Protein AF-A0A835TEX5-F1 (afdb_monomer)

Mean predicted aligned error: 8.03 Å

Secondary structure (DSSP, 8-state):
-HHHHHHHHHHHHHHHHHHHHHHHSTT-STTTS----SS--GGG-S-HHHHHHHHHHHHHH-TT-EEEEETTEEEEHHHHHHHTT--SSTTTTTSS--

Radius of gyration: 25.58 Å; Cα contacts (8 Å, |Δi|>4): 44; chains: 1; bounding box: 58×27×61 Å

Nearest PDB structures (foldseek):
  8hu6-assembly1_D  TM=9.614E-01  e=1.572E-06  Homo sapiens
  8hu6-assembly1_C  TM=9.673E-01  e=4.025E-06  Homo sapiens
  8hu6-assembly1_A  TM=9.454E-01  e=6.441E-06  Homo sapiens

Organi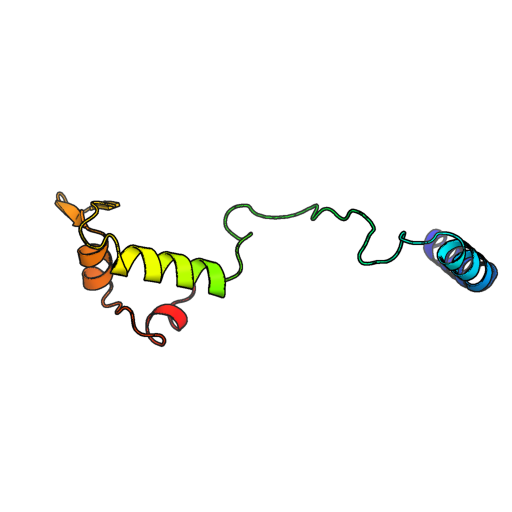sm: NCBI:txid2026947

Sequence (98 aa):
MLLEQKFNLHVMLNSGKEFRAQKAAPHRDFYNVRKVDTHIHHSACMHQKHLLRFIKSKLRKEPDEVVIFRDGKYLTLKEVFESLKLTERHDDLVNHNF

InterPro domains:
  IPR006329 AMP deaminase [PF19326] (2-88)
  IPR006329 AMP deaminase [PTHR11359] (2-89)
  IPR032466 Metal-dependent hydrolase [SSF51556] (2-89)

Foldseek 3Di:
DVVVVVVVVCCVVCVVVVVVVCVVDPQCDPVNDDDDDPDDDPVPPDDPVVVLVVLLVCCVPFQQCFDDDDPNDGDGSVRVCVVVVHDSDDPRVVPDDD

pLDDT: mean 88.7, std 13.65, range [35.62, 98.25]

Structure (mmCIF, N/CA/C/O backbone):
data_AF-A0A835TEX5-F1
#
_entry.id   AF-A0A835TEX5-F1
#
loop_
_atom_site.group_PDB
_atom_site.id
_atom_site.type_symbol
_atom_site.label_atom_id
_atom_site.label_alt_id
_atom_site.label_comp_id
_atom_site.label_asym_id
_atom_site.label_entity_id
_atom_site.label_seq_id
_atom_site.pdbx_PDB_ins_code
_atom_site.Cartn_x
_atom_site.Cartn_y
_atom_site.Cartn_z
_atom_site.occupancy
_atom_site.B_iso_or_equiv
_atom_site.auth_seq_id
_atom_site.auth_comp_id
_atom_site.auth_asym_id
_atom_site.auth_atom_id
_atom_site.pdbx_PDB_model_num
ATOM 1 N N . MET A 1 1 ? 36.291 -0.610 -5.638 1.00 75.06 1 MET A N 1
ATOM 2 C CA . MET A 1 1 ? 36.421 -2.031 -6.078 1.00 75.06 1 MET A CA 1
ATOM 3 C C . MET A 1 1 ? 36.477 -2.066 -7.612 1.00 75.06 1 MET A C 1
ATOM 5 O O . MET A 1 1 ? 35.852 -1.207 -8.218 1.00 75.06 1 MET A O 1
ATOM 9 N N . LEU A 1 2 ? 37.183 -3.001 -8.266 1.00 95.00 2 LEU A N 1
ATOM 10 C CA . LEU A 1 2 ? 37.363 -3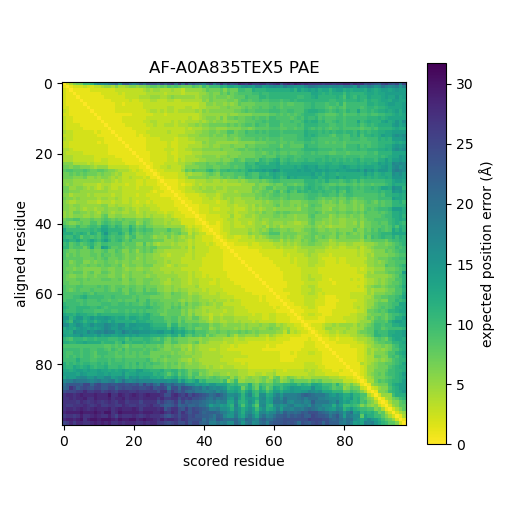.006 -9.740 1.00 95.00 2 LEU A CA 1
ATOM 11 C C . LEU A 1 2 ? 36.042 -2.903 -10.539 1.00 95.00 2 LEU A C 1
ATOM 13 O O . LEU A 1 2 ? 36.002 -2.286 -11.601 1.00 95.00 2 LEU A O 1
ATOM 17 N N . LEU A 1 3 ? 34.957 -3.491 -10.025 1.00 97.31 3 LEU A N 1
ATOM 18 C CA . LEU A 1 3 ? 33.637 -3.469 -10.662 1.00 97.31 3 LEU A CA 1
ATOM 19 C C . LEU A 1 3 ? 33.043 -2.056 -10.752 1.00 97.31 3 LEU A C 1
ATOM 21 O O . LEU A 1 3 ? 32.532 -1.664 -11.795 1.00 97.31 3 LEU A O 1
ATOM 25 N N . GLU A 1 4 ? 33.166 -1.282 -9.681 1.00 97.69 4 GLU A N 1
ATOM 26 C CA . GLU A 1 4 ? 32.682 0.096 -9.606 1.00 97.69 4 GLU A CA 1
ATOM 27 C C . GLU A 1 4 ? 33.431 1.003 -10.593 1.00 97.69 4 GLU A C 1
ATOM 29 O O . GLU A 1 4 ? 32.816 1.771 -11.325 1.00 97.69 4 GLU A O 1
ATOM 34 N N . GLN A 1 5 ? 34.755 0.847 -10.703 1.00 97.62 5 GLN A N 1
ATOM 35 C CA . GLN A 1 5 ? 35.566 1.603 -11.667 1.00 97.62 5 GLN A CA 1
ATOM 36 C C . GLN A 1 5 ? 35.185 1.276 -13.117 1.00 97.62 5 GLN A C 1
ATOM 38 O O . GLN A 1 5 ? 35.071 2.178 -13.947 1.00 97.62 5 GLN A O 1
ATOM 43 N N . LYS A 1 6 ? 34.937 -0.005 -13.420 1.00 97.56 6 LYS A N 1
ATOM 44 C CA . LYS A 1 6 ? 34.433 -0.434 -14.732 1.00 97.56 6 LYS A CA 1
ATOM 45 C C . LYS A 1 6 ? 33.044 0.136 -15.023 1.00 97.56 6 LYS A C 1
ATOM 47 O O . LYS A 1 6 ? 32.807 0.591 -16.139 1.00 97.56 6 LYS A O 1
ATOM 52 N N . PHE A 1 7 ? 32.150 0.143 -14.036 1.00 97.62 7 PHE A N 1
ATOM 53 C CA . PHE A 1 7 ? 30.812 0.711 -14.185 1.00 97.62 7 PHE A CA 1
ATOM 54 C C . PHE A 1 7 ? 30.860 2.224 -14.432 1.00 97.62 7 PHE A C 1
ATOM 56 O O . PHE A 1 7 ? 30.232 2.709 -15.368 1.00 97.62 7 PHE A O 1
ATOM 63 N N . ASN A 1 8 ? 31.682 2.960 -13.682 1.00 97.69 8 ASN A N 1
ATOM 64 C CA . ASN A 1 8 ? 31.854 4.400 -13.880 1.00 97.69 8 ASN A CA 1
ATOM 65 C C . ASN A 1 8 ? 32.380 4.719 -15.286 1.00 97.69 8 ASN A C 1
ATOM 67 O O . ASN A 1 8 ? 31.869 5.621 -15.951 1.00 97.69 8 ASN A O 1
ATOM 71 N N . LEU A 1 9 ? 33.354 3.945 -15.777 1.00 97.75 9 LEU A N 1
ATOM 72 C CA . LEU A 1 9 ? 33.841 4.079 -17.150 1.00 97.75 9 LEU A CA 1
ATOM 73 C C . LEU A 1 9 ? 32.744 3.788 -18.184 1.00 97.75 9 LEU A C 1
ATOM 75 O O . LEU A 1 9 ? 32.598 4.538 -19.148 1.00 97.75 9 LEU A O 1
ATOM 79 N N . HIS A 1 10 ? 31.944 2.739 -17.974 1.00 97.81 10 HIS A N 1
ATOM 80 C CA . HIS A 1 10 ? 30.802 2.421 -18.836 1.00 97.81 10 HIS A CA 1
ATOM 81 C C . HIS A 1 10 ? 29.805 3.582 -18.910 1.00 97.81 10 HIS A C 1
ATOM 83 O O . HIS A 1 10 ? 29.434 3.988 -20.010 1.00 97.81 10 HIS A O 1
ATOM 89 N N . VAL A 1 11 ? 29.425 4.160 -17.767 1.00 97.75 11 VAL A N 1
ATOM 90 C CA . VAL A 1 11 ? 28.497 5.301 -17.706 1.00 97.75 11 VAL A CA 1
ATOM 91 C C . VAL A 1 11 ? 29.063 6.513 -18.457 1.00 97.75 11 VAL A C 1
ATOM 93 O O . VAL A 1 11 ? 28.353 7.111 -19.269 1.00 97.75 11 VAL A O 1
ATOM 96 N N . MET A 1 12 ? 30.348 6.844 -18.262 1.00 97.50 12 MET A N 1
ATOM 97 C CA . MET A 1 12 ? 31.005 7.951 -18.976 1.00 97.50 12 MET A CA 1
ATOM 98 C C . MET A 1 12 ? 30.973 7.764 -20.498 1.00 97.50 12 MET A C 1
ATOM 100 O O . MET A 1 12 ? 30.702 8.715 -21.228 1.00 97.50 12 MET A O 1
ATOM 104 N N . LEU A 1 13 ? 31.212 6.543 -20.984 1.00 98.25 13 LEU A N 1
ATOM 105 C CA . LEU A 1 13 ? 31.293 6.264 -22.421 1.00 98.25 13 LEU A CA 1
ATOM 106 C C . LEU A 1 13 ? 29.924 6.046 -23.088 1.00 98.25 13 LEU A C 1
ATOM 108 O O . LEU A 1 13 ? 29.789 6.293 -24.289 1.00 98.25 13 LEU A O 1
ATOM 112 N N . ASN A 1 14 ? 28.912 5.571 -22.351 1.00 98.19 14 ASN A N 1
ATOM 113 C CA . ASN A 1 14 ? 27.657 5.085 -22.940 1.00 98.19 14 ASN A CA 1
ATOM 114 C C . ASN A 1 14 ? 26.389 5.853 -22.538 1.00 98.19 14 ASN A C 1
ATOM 116 O O . ASN A 1 14 ? 25.369 5.675 -23.207 1.00 98.19 14 ASN A O 1
ATOM 120 N N . SER A 1 15 ? 26.436 6.760 -21.557 1.00 97.19 15 SER A N 1
ATOM 121 C CA . SER A 1 15 ? 25.263 7.525 -21.082 1.00 97.19 15 SER A CA 1
ATOM 122 C C . SER A 1 15 ? 24.422 8.157 -22.204 1.00 97.19 15 SER A C 1
ATOM 124 O O . SER A 1 15 ? 23.202 7.997 -22.246 1.00 97.19 15 SER A O 1
ATOM 126 N N . GLY A 1 16 ? 25.053 8.819 -23.180 1.00 97.75 16 GLY A N 1
ATOM 127 C CA . GLY A 1 16 ? 24.342 9.429 -24.311 1.00 97.75 16 GLY A CA 1
ATOM 128 C C . GLY A 1 16 ? 23.676 8.415 -25.255 1.00 97.75 16 GLY A C 1
ATOM 129 O O . GLY A 1 16 ? 22.622 8.700 -25.828 1.00 97.75 16 GLY A O 1
ATOM 130 N N . LYS A 1 17 ? 24.261 7.219 -25.421 1.00 97.75 17 LYS A N 1
ATOM 131 C CA . LYS A 1 17 ? 23.654 6.130 -26.207 1.00 97.75 17 LYS A CA 1
ATOM 132 C C . LYS A 1 17 ? 22.438 5.558 -25.478 1.00 97.75 17 LYS A C 1
ATOM 134 O O . LYS A 1 17 ? 21.390 5.406 -26.101 1.00 97.75 17 LYS A O 1
ATOM 139 N N . GLU A 1 18 ? 22.558 5.314 -24.174 1.00 96.75 18 GLU A N 1
ATOM 140 C CA . GLU A 1 18 ? 21.472 4.803 -23.327 1.00 96.75 18 GLU A CA 1
ATOM 141 C C . GLU A 1 18 ? 20.293 5.784 -23.263 1.00 96.75 18 GLU A C 1
ATOM 143 O O . GLU A 1 18 ? 19.143 5.383 -23.435 1.00 96.75 18 GLU A O 1
ATOM 148 N N . PHE A 1 19 ? 20.567 7.085 -23.137 1.00 94.88 19 PHE A N 1
ATOM 149 C CA . PHE A 1 19 ? 19.536 8.125 -23.152 1.00 94.88 19 PHE A CA 1
ATOM 150 C C . PHE A 1 19 ? 18.741 8.159 -24.465 1.00 94.88 19 PHE A C 1
ATOM 152 O O . PHE A 1 19 ? 17.512 8.264 -24.459 1.00 94.88 19 PHE A O 1
ATOM 159 N N . ARG A 1 20 ? 19.421 8.040 -25.614 1.00 96.00 20 ARG A N 1
ATOM 160 C CA . ARG A 1 20 ? 18.745 7.964 -26.921 1.00 96.00 20 ARG A CA 1
ATOM 161 C C . ARG A 1 20 ? 17.899 6.700 -27.053 1.00 96.00 20 ARG A C 1
ATOM 163 O O . ARG A 1 20 ? 16.790 6.782 -27.572 1.00 96.00 20 ARG A O 1
ATOM 170 N N . ALA A 1 21 ? 18.390 5.565 -26.559 1.00 95.31 21 ALA A N 1
ATOM 171 C CA . ALA A 1 21 ? 17.639 4.314 -26.565 1.00 95.31 21 ALA A CA 1
ATOM 172 C C . ALA A 1 21 ? 16.353 4.410 -25.725 1.00 95.31 21 ALA A C 1
ATOM 174 O O . ALA A 1 21 ? 15.299 3.972 -26.179 1.00 95.31 21 ALA A O 1
ATOM 175 N N . GLN A 1 22 ? 16.405 5.051 -24.552 1.00 93.12 22 GLN A N 1
ATOM 176 C CA . GLN A 1 22 ? 15.214 5.299 -23.729 1.00 93.12 22 GLN A CA 1
ATOM 177 C C . GLN A 1 22 ? 14.189 6.183 -24.453 1.00 93.12 22 GLN A C 1
ATOM 179 O O . GLN A 1 22 ? 13.003 5.868 -24.454 1.00 93.12 22 GLN A O 1
ATOM 184 N N . LYS A 1 23 ? 14.637 7.251 -25.131 1.00 92.38 23 LYS A N 1
ATOM 185 C CA . LYS A 1 23 ? 13.752 8.132 -25.917 1.00 92.38 23 LYS A CA 1
ATOM 186 C C . LYS A 1 23 ? 13.089 7.437 -27.106 1.00 92.38 23 LYS A C 1
ATOM 188 O O . LYS A 1 23 ? 11.985 7.816 -27.482 1.00 92.38 23 LYS A O 1
ATOM 193 N N . ALA A 1 24 ? 13.752 6.447 -27.697 1.00 95.44 24 ALA A N 1
ATOM 194 C CA . ALA A 1 24 ? 13.207 5.672 -28.808 1.00 95.44 24 ALA A CA 1
ATOM 195 C C . ALA A 1 24 ? 12.126 4.664 -28.373 1.00 95.44 24 ALA A C 1
ATOM 197 O O . ALA A 1 24 ? 11.419 4.136 -29.227 1.00 95.44 24 ALA A O 1
ATOM 198 N N . ALA A 1 25 ? 11.988 4.396 -27.069 1.00 92.69 25 ALA A N 1
ATOM 199 C CA . ALA A 1 25 ? 10.981 3.502 -26.507 1.00 92.69 25 ALA A CA 1
ATOM 200 C C . ALA A 1 25 ? 9.814 4.311 -25.900 1.00 92.69 25 ALA A C 1
ATOM 202 O O . ALA A 1 25 ? 9.824 4.604 -24.698 1.00 92.69 25 ALA A O 1
ATOM 203 N N . PRO A 1 26 ? 8.789 4.683 -26.694 1.00 89.62 26 PRO A N 1
ATOM 204 C CA . PRO A 1 26 ? 7.647 5.433 -26.183 1.00 89.62 26 PRO A CA 1
ATOM 205 C C . PRO A 1 26 ? 6.912 4.634 -25.099 1.00 89.62 26 PRO A C 1
ATOM 207 O O . PRO A 1 26 ? 6.877 3.403 -25.126 1.00 89.62 26 PRO A O 1
ATOM 210 N N . HIS A 1 27 ? 6.327 5.345 -24.133 1.00 91.06 27 HIS A N 1
ATOM 211 C CA . HIS A 1 27 ? 5.582 4.764 -23.006 1.00 91.06 27 HIS A CA 1
ATOM 212 C C . HIS A 1 27 ? 6.376 3.788 -22.115 1.00 91.06 27 HIS A C 1
ATOM 214 O O . HIS A 1 27 ? 5.782 3.018 -21.365 1.00 91.06 27 HIS A O 1
ATOM 220 N N . ARG A 1 28 ? 7.716 3.806 -22.149 1.00 91.12 28 ARG A N 1
ATOM 221 C CA . ARG A 1 28 ? 8.577 3.045 -21.221 1.00 91.12 28 ARG A CA 1
ATOM 222 C C . ARG A 1 28 ? 9.381 3.951 -20.290 1.00 91.12 28 ARG A C 1
ATOM 224 O O . ARG A 1 28 ? 10.565 3.738 -20.055 1.00 91.12 28 ARG A O 1
ATOM 231 N N . ASP A 1 29 ? 8.719 4.968 -19.757 1.00 91.12 29 ASP A N 1
ATOM 232 C CA . ASP A 1 29 ? 9.296 5.913 -18.802 1.00 91.12 29 ASP A CA 1
ATOM 233 C C . ASP A 1 29 ? 9.199 5.440 -17.335 1.00 91.12 29 ASP A C 1
ATOM 235 O O . ASP A 1 29 ? 8.679 4.368 -16.996 1.00 91.12 29 ASP A O 1
ATOM 239 N N . PHE A 1 30 ? 9.701 6.286 -16.434 1.00 92.88 30 PHE A N 1
ATOM 240 C CA . PHE A 1 30 ? 9.709 6.041 -14.997 1.00 92.88 30 PHE A CA 1
ATOM 241 C C . PHE A 1 30 ? 8.317 5.913 -14.364 1.00 92.88 30 PHE A C 1
ATOM 243 O O . PHE A 1 30 ? 8.219 5.392 -13.262 1.00 92.88 30 PHE A O 1
ATOM 250 N N . TYR A 1 31 ? 7.225 6.297 -15.011 1.00 92.25 31 TYR A N 1
ATOM 251 C CA . TYR A 1 31 ? 5.878 6.048 -14.492 1.00 92.25 31 TYR A CA 1
ATOM 252 C C . TYR A 1 31 ? 5.329 4.729 -15.030 1.00 92.25 31 TYR A C 1
ATOM 254 O O . TYR A 1 31 ? 4.772 3.936 -14.276 1.00 92.25 31 TYR A O 1
ATOM 262 N N . ASN A 1 32 ? 5.605 4.436 -16.299 1.00 93.81 32 ASN A N 1
ATOM 263 C CA . ASN A 1 32 ? 5.004 3.319 -17.024 1.00 93.81 32 ASN A CA 1
ATOM 264 C C . ASN A 1 32 ? 5.699 1.963 -16.824 1.00 93.81 32 ASN A C 1
ATOM 266 O O . ASN A 1 32 ? 5.088 0.909 -17.008 1.00 93.81 32 ASN A O 1
ATOM 270 N N . VAL A 1 33 ? 6.971 1.946 -16.421 1.00 94.56 33 VAL A N 1
ATOM 271 C CA . VAL A 1 33 ? 7.648 0.685 -16.064 1.00 94.56 33 VAL A CA 1
ATOM 272 C C . VAL A 1 33 ? 6.981 0.039 -14.831 1.00 94.56 33 VAL A C 1
ATOM 274 O O . VAL A 1 33 ? 6.503 0.729 -13.935 1.00 94.56 33 VAL A O 1
ATOM 277 N N . ARG A 1 34 ? 6.944 -1.292 -14.734 1.00 95.12 34 ARG A N 1
ATOM 278 C CA . ARG A 1 34 ? 6.457 -1.973 -13.521 1.00 95.12 34 ARG A CA 1
ATOM 279 C C . ARG A 1 34 ? 7.573 -2.019 -12.482 1.00 95.12 34 ARG A C 1
ATOM 281 O O . ARG A 1 34 ? 8.661 -2.496 -12.791 1.00 95.12 34 ARG A O 1
ATOM 288 N N . LYS A 1 35 ? 7.304 -1.528 -11.274 1.00 94.94 35 LYS A N 1
ATOM 289 C CA . LYS A 1 35 ? 8.219 -1.610 -10.128 1.00 94.94 35 LYS A CA 1
ATOM 290 C C . LYS A 1 35 ? 7.526 -2.359 -9.005 1.00 94.94 35 LYS A C 1
ATOM 292 O O . LYS A 1 35 ? 6.315 -2.230 -8.841 1.00 94.94 35 LYS A O 1
ATOM 297 N N . VAL A 1 36 ? 8.303 -3.140 -8.272 1.00 94.88 36 VAL A N 1
ATOM 298 C CA . VAL A 1 36 ? 7.843 -3.929 -7.131 1.00 94.88 36 VAL A CA 1
ATOM 299 C C . VAL A 1 36 ? 8.647 -3.478 -5.924 1.00 94.88 36 VAL A C 1
ATOM 301 O O . VAL A 1 36 ? 9.864 -3.333 -6.025 1.00 94.88 36 VAL A O 1
ATOM 304 N N . ASP A 1 37 ? 7.966 -3.248 -4.807 1.00 94.62 37 ASP A N 1
ATOM 305 C CA . ASP A 1 37 ? 8.631 -3.110 -3.518 1.00 94.62 37 ASP A CA 1
ATOM 306 C C . ASP A 1 37 ? 9.064 -4.505 -3.051 1.00 94.62 37 ASP A C 1
ATOM 308 O O . ASP A 1 37 ? 8.234 -5.388 -2.831 1.00 94.62 37 ASP A O 1
ATOM 312 N N . THR A 1 38 ? 10.374 -4.731 -2.993 1.00 96.38 38 THR A N 1
ATOM 313 C CA . THR A 1 38 ? 10.956 -6.043 -2.693 1.00 96.38 38 THR A CA 1
ATOM 314 C C . THR A 1 38 ? 11.060 -6.326 -1.201 1.00 96.38 38 THR A C 1
ATOM 316 O O . THR A 1 38 ? 11.365 -7.456 -0.828 1.00 96.38 38 THR A O 1
ATOM 319 N N . HIS A 1 39 ? 10.858 -5.325 -0.342 1.00 95.62 39 HIS A N 1
ATOM 320 C CA . HIS A 1 39 ? 11.010 -5.485 1.098 1.00 95.62 39 HIS A CA 1
ATOM 321 C C . HIS A 1 39 ? 10.008 -4.607 1.845 1.00 95.62 39 HIS A C 1
ATOM 323 O O . HIS A 1 39 ? 10.301 -3.483 2.250 1.00 95.62 39 HIS A O 1
ATOM 329 N N . ILE A 1 40 ? 8.824 -5.174 2.059 1.00 93.50 40 ILE A N 1
ATOM 330 C CA . ILE A 1 40 ? 7.715 -4.525 2.748 1.00 93.50 40 ILE A CA 1
ATOM 331 C C . ILE A 1 40 ? 7.226 -5.408 3.894 1.00 93.50 40 ILE A C 1
ATOM 333 O O . ILE A 1 40 ? 7.089 -6.625 3.759 1.00 93.50 40 ILE A O 1
ATOM 337 N N . HIS A 1 41 ? 6.916 -4.787 5.028 1.00 95.50 41 HIS A N 1
ATOM 338 C CA . HIS A 1 41 ? 6.235 -5.458 6.129 1.00 95.50 41 HIS A CA 1
ATOM 339 C C . HIS A 1 41 ? 4.730 -5.232 5.994 1.00 95.50 41 HIS A C 1
ATOM 341 O O . HIS A 1 41 ? 4.271 -4.091 5.962 1.00 95.50 41 HIS A O 1
ATOM 347 N N . HIS A 1 42 ? 3.950 -6.314 5.938 1.00 89.75 42 HIS A N 1
ATOM 348 C CA . HIS A 1 42 ? 2.500 -6.240 5.725 1.00 89.75 42 HIS A CA 1
ATOM 349 C C . HIS A 1 42 ? 1.790 -5.343 6.753 1.00 89.75 42 HIS A C 1
ATOM 351 O O . HIS A 1 42 ? 0.907 -4.569 6.398 1.00 89.75 42 HIS A O 1
ATOM 357 N N . SER A 1 43 ? 2.193 -5.393 8.023 1.00 91.19 43 SER A N 1
ATOM 358 C CA . SER A 1 43 ? 1.616 -4.561 9.087 1.00 91.19 43 SER A CA 1
ATOM 359 C C . SER A 1 43 ? 1.892 -3.060 8.923 1.00 91.19 43 SER A C 1
ATOM 361 O O . SER A 1 43 ? 1.113 -2.253 9.416 1.00 91.19 43 SER A O 1
ATOM 363 N N . ALA A 1 44 ? 2.956 -2.683 8.210 1.00 88.12 44 ALA A N 1
ATOM 364 C CA . ALA A 1 44 ? 3.406 -1.299 8.044 1.00 88.12 44 ALA A CA 1
ATOM 365 C C . ALA A 1 44 ? 3.236 -0.772 6.606 1.00 88.12 44 ALA A C 1
ATOM 367 O O . ALA A 1 44 ? 3.740 0.296 6.270 1.00 88.12 44 ALA A O 1
ATOM 368 N N . CYS A 1 45 ? 2.525 -1.499 5.737 1.00 91.69 45 CYS A N 1
ATOM 369 C CA . CYS A 1 45 ? 2.385 -1.119 4.327 1.00 91.69 45 CYS A CA 1
ATOM 370 C C . CYS A 1 45 ? 1.419 0.057 4.085 1.00 91.69 45 CYS A C 1
ATOM 372 O O . CYS A 1 45 ? 1.345 0.587 2.976 1.00 91.69 45 CYS A O 1
ATOM 374 N N . MET A 1 46 ? 0.664 0.470 5.108 1.00 91.44 46 MET A N 1
ATOM 375 C CA . MET A 1 46 ? -0.362 1.504 5.001 1.00 91.44 46 MET A CA 1
ATOM 376 C C . MET A 1 46 ? 0.160 2.859 5.469 1.00 91.44 46 MET A C 1
ATOM 378 O O . MET A 1 46 ? 0.680 3.003 6.570 1.00 91.44 46 MET A O 1
ATOM 382 N N . HIS A 1 47 ? -0.077 3.895 4.666 1.00 91.06 47 HIS A N 1
ATOM 383 C CA . HIS A 1 47 ? 0.224 5.266 5.064 1.00 91.06 47 HIS A CA 1
ATOM 384 C C . HIS A 1 47 ? -0.621 5.693 6.283 1.00 91.06 47 HIS A C 1
ATOM 386 O O . HIS A 1 47 ? -1.842 5.499 6.290 1.00 91.06 47 HIS A O 1
ATOM 392 N N . GLN A 1 48 ? -0.012 6.376 7.263 1.00 89.19 48 GLN A N 1
ATOM 393 C CA . GLN A 1 48 ? -0.646 6.760 8.540 1.00 89.19 48 GLN A CA 1
ATOM 394 C C . GLN A 1 48 ? -1.991 7.485 8.372 1.00 89.19 48 GLN A C 1
ATOM 396 O O . GLN A 1 48 ? -2.972 7.179 9.044 1.00 89.19 48 GLN A O 1
ATOM 401 N N . LYS A 1 49 ? -2.084 8.404 7.398 1.00 90.25 49 LYS A N 1
ATOM 402 C CA . LYS A 1 49 ? -3.325 9.139 7.085 1.00 90.25 49 LYS A CA 1
ATOM 403 C C . LYS A 1 49 ? -4.466 8.199 6.686 1.00 90.25 49 LYS A C 1
ATOM 405 O O . LYS A 1 49 ? -5.623 8.476 6.998 1.00 90.25 49 LYS A O 1
ATOM 410 N N . HIS A 1 50 ? -4.157 7.117 5.972 1.00 91.69 50 HIS A N 1
ATOM 411 C CA . HIS A 1 50 ? -5.158 6.148 5.546 1.00 91.69 50 HIS A CA 1
ATOM 412 C C . HIS A 1 50 ? -5.629 5.294 6.719 1.00 91.69 50 HIS A C 1
ATOM 414 O O . HIS A 1 50 ? -6.834 5.178 6.935 1.00 91.69 50 HIS A O 1
ATOM 420 N N . LEU A 1 51 ? -4.678 4.783 7.504 1.00 91.25 51 LEU A N 1
ATOM 421 C CA . LEU A 1 51 ? -4.957 3.995 8.698 1.00 91.25 51 LEU A CA 1
ATOM 422 C C . LEU A 1 51 ? -5.801 4.788 9.706 1.00 91.25 51 LEU A C 1
ATOM 424 O O . LEU A 1 51 ? -6.860 4.331 10.129 1.00 91.25 51 LEU A O 1
ATOM 428 N N . LEU A 1 52 ? -5.412 6.030 9.998 1.00 91.38 52 LEU A N 1
ATOM 429 C CA . LEU A 1 52 ? -6.152 6.902 10.908 1.00 91.38 52 LEU A CA 1
ATOM 430 C C . LEU A 1 52 ? -7.563 7.212 10.393 1.00 91.38 52 LEU A C 1
ATOM 432 O O . LE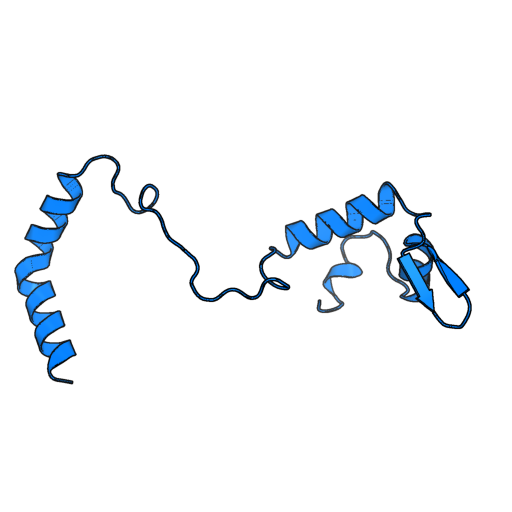U A 1 52 ? -8.528 7.219 11.157 1.00 91.38 52 LEU A O 1
ATOM 436 N N . ARG A 1 53 ? -7.714 7.448 9.083 1.00 91.38 53 ARG A N 1
ATOM 437 C CA . ARG A 1 53 ? -9.031 7.662 8.465 1.00 91.38 53 ARG A CA 1
ATOM 438 C C . ARG A 1 53 ? -9.919 6.425 8.585 1.00 91.38 53 ARG A C 1
ATOM 440 O O . ARG A 1 53 ? -11.117 6.580 8.819 1.00 91.38 53 ARG A O 1
ATOM 447 N N . PHE A 1 54 ? -9.351 5.233 8.423 1.00 92.38 54 PHE A N 1
ATOM 448 C CA . PHE A 1 54 ? -10.067 3.972 8.588 1.00 92.38 54 PHE A CA 1
ATOM 449 C C . PHE A 1 54 ? -10.564 3.802 10.027 1.00 92.38 54 PHE A C 1
ATOM 451 O O . PHE A 1 54 ? -11.768 3.645 10.225 1.00 92.38 54 PHE A O 1
ATOM 458 N N . ILE A 1 55 ? -9.676 3.951 11.015 1.00 92.00 55 ILE A N 1
ATOM 459 C CA . ILE A 1 55 ? -10.009 3.848 12.444 1.00 92.00 55 ILE A CA 1
ATOM 460 C C . ILE A 1 55 ? -11.140 4.821 12.806 1.00 92.00 55 ILE A C 1
ATOM 462 O O . ILE A 1 55 ? -12.176 4.413 13.327 1.00 92.00 55 ILE A O 1
ATOM 466 N N . LYS A 1 56 ? -11.002 6.098 12.426 1.00 90.06 56 LYS A N 1
ATOM 467 C CA . LYS A 1 56 ? -12.037 7.118 12.662 1.00 90.06 56 LYS A CA 1
ATOM 468 C C . LYS A 1 56 ? -13.355 6.805 11.957 1.00 90.06 56 LYS A C 1
ATOM 470 O O . LYS A 1 56 ? -14.421 7.119 12.472 1.00 90.06 56 LYS A O 1
ATOM 475 N N . SER A 1 57 ? -13.311 6.242 10.748 1.00 94.38 57 SER A N 1
ATOM 476 C CA . SER A 1 57 ? -14.536 5.855 10.042 1.00 94.38 57 SER A CA 1
ATOM 477 C C . SER A 1 57 ? -15.241 4.687 10.720 1.00 94.38 57 SER A C 1
ATOM 479 O O . SER A 1 57 ? -16.468 4.657 10.675 1.00 94.38 57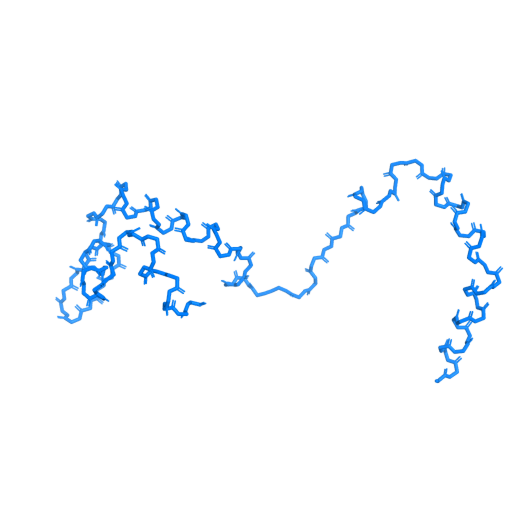 SER A O 1
ATOM 481 N N . LYS A 1 58 ? -14.501 3.726 11.279 1.00 94.50 58 LYS A N 1
ATOM 482 C CA . LYS A 1 58 ? -15.089 2.586 11.985 1.00 94.50 58 LYS A CA 1
ATOM 483 C C . LYS A 1 58 ? -15.727 3.022 13.296 1.00 94.50 58 LYS A C 1
ATOM 485 O O . LYS A 1 58 ? -16.889 2.709 13.508 1.00 94.50 58 LYS A O 1
ATOM 490 N N . LEU A 1 59 ? -15.047 3.871 14.065 1.00 92.06 59 LEU A N 1
ATOM 491 C CA . LEU A 1 59 ? -15.588 4.409 15.314 1.00 92.06 59 LEU A CA 1
ATOM 492 C C . LEU A 1 59 ? -16.906 5.183 15.114 1.00 92.06 59 LEU A C 1
ATOM 494 O O . LEU A 1 59 ? -17.845 4.984 15.874 1.00 92.06 59 LEU A O 1
ATOM 498 N N . ARG A 1 60 ? -17.035 5.976 14.038 1.00 91.19 60 ARG A N 1
ATOM 499 C CA . ARG A 1 60 ? -18.288 6.701 13.745 1.00 91.19 60 ARG A CA 1
ATOM 500 C C . ARG A 1 60 ? -19.438 5.829 13.244 1.00 91.19 60 ARG A C 1
ATOM 502 O O . ARG A 1 60 ? -20.592 6.189 13.445 1.00 91.19 60 ARG A O 1
ATOM 509 N N . LYS A 1 61 ? -19.142 4.780 12.472 1.00 95.94 61 LYS A N 1
ATOM 510 C CA . LYS A 1 61 ? -20.169 4.000 11.756 1.00 95.94 61 LYS A CA 1
ATOM 511 C C . LYS A 1 61 ? -20.612 2.758 12.518 1.00 95.94 61 LYS A C 1
ATOM 513 O O . LYS A 1 61 ? -21.758 2.356 12.383 1.00 95.94 61 LYS A O 1
ATOM 518 N N . GLU A 1 62 ? -19.699 2.158 13.270 1.00 96.12 62 GLU A N 1
ATOM 519 C CA . GLU A 1 62 ? -19.882 0.884 13.965 1.00 96.12 62 GLU A CA 1
ATOM 520 C C . GLU A 1 62 ? -19.327 0.983 15.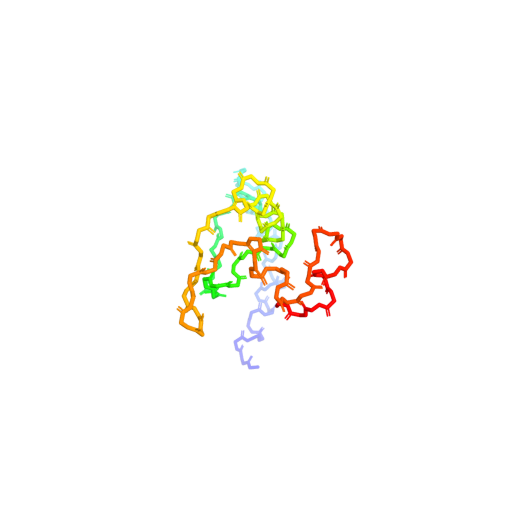407 1.00 96.12 62 GLU A C 1
ATOM 522 O O . GLU A 1 62 ? -18.450 0.207 15.786 1.00 96.12 62 GLU A O 1
ATOM 527 N N . PRO A 1 63 ? -19.764 1.968 16.222 1.00 94.75 63 PRO A N 1
ATOM 528 C CA . PRO A 1 63 ? -19.219 2.173 17.569 1.00 94.75 63 PRO A CA 1
ATOM 529 C C . PRO A 1 63 ? -19.509 1.009 18.526 1.00 94.75 63 PRO A C 1
ATOM 531 O O . PRO A 1 63 ? -18.705 0.728 19.414 1.00 94.75 63 PRO A O 1
ATOM 534 N N . ASP A 1 64 ? -20.648 0.343 18.343 1.00 96.31 64 ASP A N 1
ATOM 535 C CA . ASP A 1 64 ? -21.163 -0.683 19.254 1.00 96.31 64 ASP A CA 1
ATOM 536 C C . ASP A 1 64 ? -20.694 -2.105 18.889 1.00 96.31 64 ASP A C 1
ATOM 538 O O . ASP A 1 64 ? -21.076 -3.074 19.542 1.00 96.31 64 ASP A O 1
ATOM 542 N N . GLU A 1 65 ? -19.842 -2.242 17.866 1.00 96.56 65 GLU A N 1
ATOM 543 C CA . GLU A 1 65 ? -19.257 -3.523 17.463 1.00 96.56 65 GLU A CA 1
ATOM 544 C C . GLU A 1 65 ? -18.339 -4.055 18.569 1.00 96.56 65 GLU A C 1
ATOM 546 O O . GLU A 1 65 ? -17.438 -3.350 19.026 1.00 96.56 65 GLU A O 1
ATOM 551 N N . VAL A 1 66 ? -18.537 -5.304 18.993 1.00 96.19 66 VAL A N 1
ATOM 552 C CA . VAL A 1 66 ? -17.686 -5.963 19.995 1.00 96.19 66 VAL A CA 1
ATOM 553 C C . VAL A 1 66 ? -16.355 -6.360 19.355 1.00 96.19 66 VAL A C 1
ATOM 555 O O . VAL A 1 66 ? -16.323 -7.212 18.472 1.00 96.19 66 VAL A O 1
ATOM 558 N N . VAL A 1 67 ? -15.246 -5.771 19.813 1.00 95.62 67 VAL A N 1
ATOM 559 C CA . VAL A 1 67 ? -13.925 -5.930 19.166 1.00 95.62 67 VAL A CA 1
ATOM 560 C C . VAL A 1 67 ? -12.902 -6.702 19.994 1.00 95.62 67 VAL A C 1
ATOM 562 O O . VAL A 1 67 ? -11.936 -7.221 19.437 1.00 95.62 67 VAL A O 1
ATOM 565 N N . ILE A 1 68 ? -13.073 -6.780 21.317 1.00 95.25 68 ILE A N 1
ATOM 566 C CA . ILE A 1 68 ? -12.118 -7.468 22.193 1.00 95.25 68 ILE A CA 1
ATOM 567 C C . ILE A 1 68 ? -12.794 -8.007 23.455 1.00 95.25 68 ILE A C 1
ATOM 569 O O . ILE A 1 68 ? -13.709 -7.390 23.996 1.00 95.25 68 ILE A O 1
ATOM 573 N N . PHE A 1 69 ? -12.314 -9.149 23.949 1.00 95.12 69 PHE A N 1
ATOM 574 C CA . PHE A 1 69 ? -12.623 -9.650 25.286 1.00 95.12 69 PHE A CA 1
ATOM 575 C C . PHE A 1 69 ? -11.432 -9.389 26.208 1.00 95.12 69 PHE A C 1
ATOM 577 O O . PHE A 1 69 ? -10.327 -9.870 25.949 1.00 95.12 69 PHE A O 1
ATOM 584 N N . ARG A 1 70 ? -11.641 -8.608 27.269 1.00 91.69 70 ARG A N 1
ATOM 585 C CA . ARG A 1 70 ? -10.597 -8.201 28.215 1.00 91.69 70 ARG A CA 1
ATOM 586 C C . ARG A 1 70 ? -11.192 -8.077 29.616 1.00 91.69 70 ARG A C 1
ATOM 588 O O . ARG A 1 70 ? -12.316 -7.615 29.767 1.00 91.69 70 ARG A O 1
ATOM 595 N N . ASP A 1 71 ? -10.447 -8.504 30.634 1.00 90.06 71 ASP A N 1
ATOM 596 C CA . ASP A 1 71 ? -10.840 -8.384 32.048 1.00 90.06 71 ASP A CA 1
ATOM 597 C C . ASP A 1 71 ? -12.219 -9.010 32.362 1.00 90.06 71 ASP A C 1
ATOM 599 O O . ASP A 1 71 ? -12.987 -8.510 33.179 1.00 90.06 71 ASP A O 1
ATOM 603 N N . GLY A 1 72 ? -12.554 -10.115 31.683 1.00 93.25 72 GLY A N 1
ATOM 604 C CA . GLY A 1 72 ? -13.827 -10.822 31.859 1.00 93.25 72 GLY A CA 1
ATOM 605 C C . GLY A 1 72 ? -15.027 -10.184 31.148 1.00 93.25 72 GLY A C 1
ATOM 606 O O . GLY A 1 72 ? -16.140 -10.693 31.279 1.00 93.25 72 GLY A O 1
ATOM 607 N N . LYS A 1 73 ? -14.823 -9.102 30.384 1.00 94.62 73 LYS A N 1
ATOM 608 C CA . LYS A 1 73 ? -15.879 -8.369 29.678 1.00 94.62 73 LYS A CA 1
ATOM 609 C C . LYS A 1 73 ? -15.598 -8.292 28.172 1.00 94.62 73 LYS A C 1
ATOM 611 O O . LYS A 1 73 ? -14.463 -8.111 27.733 1.00 94.62 73 LYS A O 1
ATOM 616 N N . TYR A 1 74 ? -16.657 -8.402 27.374 1.00 96.06 74 TYR A N 1
ATOM 617 C CA . TYR A 1 74 ? -16.642 -8.036 25.958 1.00 96.06 74 TYR A CA 1
ATOM 618 C C . TYR A 1 74 ? -16.773 -6.519 25.829 1.00 96.06 74 TYR A C 1
ATOM 620 O O . TYR A 1 74 ? -17.717 -5.947 26.373 1.00 96.06 74 TYR A O 1
ATOM 628 N N . LEU A 1 75 ? -15.828 -5.884 25.139 1.00 95.50 75 LEU A N 1
ATOM 629 C CA . LEU A 1 75 ? -15.805 -4.439 24.939 1.00 95.50 75 LEU A CA 1
ATOM 630 C C . LEU A 1 75 ? -16.165 -4.083 23.501 1.00 95.50 75 LEU A C 1
ATOM 632 O O . LEU A 1 75 ? -15.649 -4.685 22.550 1.00 95.50 75 LEU A O 1
ATOM 636 N N . THR A 1 76 ? -17.013 -3.068 23.353 1.00 96.19 76 THR A N 1
ATOM 637 C CA . THR A 1 76 ? -17.287 -2.462 22.049 1.00 96.19 76 THR A CA 1
ATOM 638 C C . THR A 1 76 ? -16.140 -1.562 21.595 1.00 96.19 76 THR A C 1
ATOM 640 O O . THR A 1 76 ? -15.307 -1.132 22.398 1.00 96.19 76 THR A O 1
ATOM 643 N N . LEU A 1 77 ? -16.082 -1.244 20.301 1.00 93.94 77 LEU A N 1
ATOM 644 C CA . LEU A 1 77 ? -15.073 -0.343 19.746 1.00 93.94 77 LEU A CA 1
ATOM 645 C C . LEU A 1 77 ? -15.071 1.012 20.471 1.00 93.94 77 LEU A C 1
ATOM 647 O O . LEU A 1 77 ? -14.006 1.541 20.787 1.00 93.94 77 LEU A O 1
ATOM 651 N N . LYS A 1 78 ? -16.251 1.544 20.797 1.00 92.94 78 LYS A N 1
ATOM 652 C CA . LYS A 1 78 ? -16.400 2.769 21.585 1.00 92.94 78 LYS A CA 1
ATOM 653 C C . LYS A 1 78 ? -15.853 2.621 23.008 1.00 92.94 78 LYS A C 1
ATOM 655 O O . LYS A 1 78 ? -15.062 3.460 23.437 1.00 92.94 78 LYS A O 1
ATOM 660 N N . GLU A 1 79 ? -16.213 1.548 23.713 1.00 93.12 79 GLU A N 1
ATOM 661 C CA . GLU A 1 79 ? -15.749 1.300 25.087 1.00 93.12 79 GLU A CA 1
ATOM 662 C C . GLU A 1 79 ? -14.219 1.149 25.162 1.00 93.12 79 GLU A C 1
ATOM 664 O O . GLU A 1 79 ? -13.589 1.604 26.119 1.00 93.12 79 GLU A O 1
ATOM 669 N N . VAL A 1 80 ? -13.593 0.564 24.134 1.00 92.56 80 VAL A N 1
ATOM 670 C CA . VAL A 1 80 ? -12.127 0.477 24.044 1.00 92.56 80 VAL A CA 1
ATOM 671 C C . VAL A 1 80 ? -11.496 1.868 23.982 1.00 92.56 80 VAL A C 1
ATOM 673 O O . VAL A 1 80 ? -10.560 2.141 24.735 1.00 92.56 80 VAL A O 1
ATOM 676 N N . PHE A 1 81 ? -12.007 2.763 23.136 1.00 91.06 81 PHE A N 1
ATOM 677 C CA . PHE A 1 81 ? -11.482 4.129 23.019 1.00 91.06 81 PHE A CA 1
ATOM 678 C C . PHE A 1 81 ? -11.667 4.936 24.310 1.00 91.06 81 PHE A C 1
ATOM 680 O O . PHE A 1 81 ? -10.734 5.611 24.749 1.00 91.06 81 PHE A O 1
ATOM 687 N N . GLU A 1 82 ? -12.822 4.800 24.966 1.00 89.88 82 GLU A N 1
ATOM 688 C CA . GLU A 1 82 ? -13.094 5.421 26.266 1.00 89.88 82 GLU A CA 1
ATOM 689 C C . GLU A 1 82 ? -12.124 4.918 27.348 1.00 89.88 82 GLU A C 1
ATOM 691 O O . GLU A 1 82 ? -11.568 5.723 28.099 1.00 89.88 82 GLU A O 1
ATOM 696 N N . SER A 1 83 ? -11.831 3.610 27.379 1.00 88.56 83 SER A N 1
ATOM 697 C CA . SER A 1 83 ? -10.875 3.017 28.331 1.00 88.56 83 SER A CA 1
ATOM 698 C C . SER A 1 83 ? -9.446 3.555 28.175 1.00 88.56 83 SER A C 1
ATOM 700 O O . SER A 1 83 ? -8.709 3.677 29.155 1.00 88.56 83 SER A O 1
ATOM 702 N N . LEU A 1 84 ? -9.070 3.923 26.946 1.00 87.56 84 LEU A N 1
ATOM 703 C CA . LEU A 1 84 ? -7.769 4.499 26.604 1.00 87.56 84 LEU A CA 1
ATOM 704 C C . LEU A 1 84 ? -7.745 6.030 26.731 1.00 87.56 84 LEU A C 1
ATOM 706 O O . LEU A 1 84 ? -6.700 6.635 26.509 1.00 87.56 84 LEU A O 1
ATOM 710 N N . LYS A 1 85 ? -8.871 6.657 27.106 1.00 84.94 85 LYS A N 1
ATOM 711 C CA . LYS A 1 85 ? -9.059 8.118 27.158 1.00 84.94 85 LYS A CA 1
ATOM 712 C C . LYS A 1 85 ? -8.781 8.808 25.816 1.00 84.94 85 LYS A C 1
ATOM 714 O O . LYS A 1 85 ? -8.325 9.948 25.787 1.00 84.94 85 LYS A O 1
ATOM 719 N N . LEU A 1 86 ? -9.063 8.122 24.710 1.00 81.25 86 LEU A N 1
ATOM 720 C CA . LEU A 1 86 ? -8.878 8.645 23.360 1.00 81.25 86 LEU A CA 1
ATOM 721 C C . LEU A 1 86 ? -10.214 9.149 22.818 1.00 81.25 86 LEU A C 1
ATOM 723 O O . LEU A 1 86 ? -11.220 8.443 22.886 1.00 81.25 86 LEU A O 1
ATOM 727 N N . THR A 1 87 ? -10.226 10.352 22.242 1.00 70.88 87 THR A N 1
ATOM 728 C CA . THR A 1 87 ? -11.404 10.867 21.533 1.00 70.88 87 THR A CA 1
ATOM 729 C C . THR A 1 87 ? -11.207 10.825 20.018 1.00 70.88 87 THR A C 1
ATOM 731 O O . THR A 1 87 ? -10.096 10.688 19.509 1.00 70.88 87 THR A O 1
ATOM 734 N N . GLU A 1 88 ? -12.297 10.962 19.258 1.00 64.19 88 GLU A N 1
ATOM 735 C CA . GLU A 1 88 ? -12.251 11.034 17.788 1.00 64.19 88 GLU A CA 1
ATOM 736 C C . GLU A 1 88 ? -11.453 12.238 17.239 1.00 64.19 88 GLU A C 1
ATOM 738 O O . GLU A 1 88 ? -11.158 12.295 16.032 1.00 64.19 88 GLU A O 1
ATOM 743 N N . ARG A 1 89 ? -11.129 13.228 18.087 1.00 64.75 89 ARG A N 1
ATOM 744 C CA . ARG A 1 89 ? -10.510 14.492 17.674 1.00 64.75 89 ARG A CA 1
ATOM 745 C C . ARG A 1 89 ? -9.081 14.294 17.171 1.00 64.75 89 ARG A C 1
ATOM 747 O O . ARG A 1 89 ? -8.403 13.308 17.439 1.00 64.75 89 ARG A O 1
ATOM 754 N N . HIS A 1 90 ? -8.664 15.221 16.311 1.00 53.81 90 HIS A N 1
ATOM 755 C CA . HIS A 1 90 ? -7.451 15.101 15.506 1.00 53.81 90 HIS A CA 1
ATOM 756 C C . HIS A 1 90 ? -6.165 14.996 16.340 1.00 53.81 90 HIS A C 1
ATOM 758 O O . HIS A 1 90 ? -5.239 14.323 15.897 1.00 53.81 90 HIS A O 1
ATOM 764 N N . ASP A 1 91 ? -6.145 15.566 17.543 1.00 55.56 91 ASP A N 1
ATOM 765 C CA . ASP A 1 91 ? -4.913 15.756 18.312 1.00 55.56 91 ASP A CA 1
ATOM 766 C C . ASP A 1 91 ? -4.622 14.610 19.299 1.00 55.56 91 ASP A C 1
ATOM 768 O O . ASP A 1 91 ? -3.467 14.379 19.652 1.00 55.56 91 ASP A O 1
ATOM 772 N N . ASP A 1 92 ? -5.627 13.812 19.672 1.00 56.19 92 ASP A N 1
ATOM 773 C CA . ASP A 1 92 ? -5.466 12.760 20.691 1.00 56.19 92 ASP A CA 1
ATOM 774 C C . ASP A 1 92 ? -4.856 11.467 20.117 1.00 56.19 92 ASP A C 1
ATOM 776 O O . ASP A 1 92 ? -4.174 10.722 20.815 1.00 56.19 92 ASP A O 1
ATOM 780 N N . LEU A 1 93 ? -5.062 11.209 18.820 1.00 55.75 93 LEU A N 1
ATOM 781 C CA . LEU A 1 93 ? -4.613 9.985 18.133 1.00 55.75 93 LEU A CA 1
ATOM 782 C C . LEU A 1 93 ? -3.287 10.138 17.374 1.00 55.75 93 LEU A C 1
ATOM 784 O O . LEU A 1 93 ? -2.803 9.169 16.797 1.00 55.75 93 LEU A O 1
ATOM 788 N N . VAL A 1 94 ? -2.725 11.349 17.329 1.00 54.12 94 VAL A N 1
ATOM 789 C CA . VAL A 1 94 ? -1.439 11.640 16.664 1.00 54.12 94 VAL A CA 1
ATOM 790 C C . VAL A 1 94 ? -0.289 11.687 17.678 1.00 54.12 94 VAL A C 1
ATOM 792 O O . VAL A 1 94 ? 0.851 11.425 17.312 1.00 54.12 94 VAL A O 1
ATOM 795 N N . ASN A 1 95 ? -0.585 11.963 18.954 1.00 48.22 95 ASN A N 1
ATOM 796 C CA . ASN A 1 95 ? 0.415 12.091 20.022 1.00 48.22 95 ASN A CA 1
ATOM 797 C C . ASN A 1 95 ? 0.777 10.767 20.715 1.00 48.22 95 ASN A C 1
ATOM 799 O O . ASN A 1 95 ? 1.764 10.701 21.446 1.00 48.22 95 ASN A O 1
ATOM 803 N N . HIS A 1 96 ? 0.012 9.703 20.472 1.00 49.34 96 HIS A N 1
ATOM 804 C CA . HIS A 1 96 ? 0.376 8.354 20.882 1.00 49.34 96 HIS A CA 1
ATOM 805 C C . HIS A 1 96 ? 0.927 7.616 19.666 1.00 49.34 96 HIS A C 1
ATOM 807 O O . HIS A 1 96 ? 0.176 7.274 18.757 1.00 49.34 96 HIS A O 1
ATOM 813 N N . ASN A 1 97 ? 2.252 7.440 19.641 1.00 35.62 97 ASN A N 1
ATOM 814 C CA . ASN A 1 97 ? 2.972 6.705 18.603 1.00 35.62 97 ASN A CA 1
ATOM 815 C C . ASN A 1 97 ? 2.316 5.335 18.368 1.00 35.62 97 ASN A C 1
ATOM 817 O O . ASN A 1 97 ? 2.423 4.445 19.215 1.00 35.62 97 ASN A O 1
ATOM 821 N N . PHE A 1 98 ? 1.654 5.197 17.223 1.00 44.91 98 PHE A N 1
ATOM 822 C CA . PHE A 1 98 ? 1.488 3.918 16.543 1.00 44.91 98 PHE A CA 1
ATOM 823 C C . PHE A 1 98 ? 2.695 3.690 15.636 1.00 44.91 98 PHE A C 1
ATOM 825 O O . PHE A 1 98 ? 3.143 4.681 15.012 1.00 44.91 98 PHE A O 1
#

Solvent-accessible surface area (backbone atoms only — not comparable to full-atom values): 6255 Å² total; per-residue (Å²): 107,75,66,59,58,52,48,53,51,48,48,74,77,38,47,72,59,53,53,51,55,54,69,72,41,79,82,63,47,93,79,63,51,91,82,76,87,89,81,77,54,83,93,69,70,65,58,66,72,58,53,52,51,50,53,54,50,42,50,75,75,48,29,79,44,75,73,49,79,54,97,93,40,79,32,24,48,45,56,52,34,58,75,69,73,46,58,94,55,80,70,59,67,67,75,54,87,126

=== Feature glossary ===
The record interleaves many kinds of information about one protein. Here is each kind framed as the question it answers.

Q: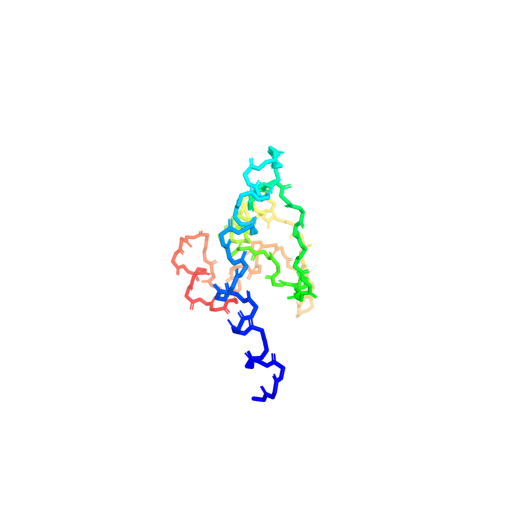 What does the local fold look like, residue by residue?
A: The Foldseek 3Di string encodes local tertiary geometry as a 20-letter alphabet — one character per residue — derived from the relative positions of nearby Cα atoms. Unlike the amino-acid sequence, 3Di is a direct function of the 3D structure, so two proteins with the same fold have similar 3Di strings even at low sequence identity.

Q: Which residues are in helices, strands, or loops?
A: The SS8 string is DSSP's per-residue secondary-structure call. α-helix (H) means an i→i+4 H-bond ladder; β-strand (E) means the residue participates in a β-sheet; 3₁₀ (G) and π (I) are tighter and wider helices; T/S are turns/bends; '-' is loop.

Q: How big and how compact is the whole molecule?
A: Radius of gyration (Rg) is the root-mean-square distance of Cα atoms from their centroid — a single number for overall size and compactness. A globular domain of N residues has Rg ≈ 2.2·N^0.38 Å; an extended or disordered chain has a much larger Rg. The Cα contact count is the number of residue pairs whose Cα atoms are within 8 Å and are more than four positions apart in sequence — a standard proxy for tertiary packing density. The bounding box is the smallest axis-aligned box enclosing all Cα atoms.

Q: Where is each backbone atom in 3D?
A: Structure coordinates are given as an mmCIF _atom_site loop: one row per atom with element, residue name, chain id, sequence number, and x/y/z position in Å. Only the four main-chain atoms per residue are included here; side 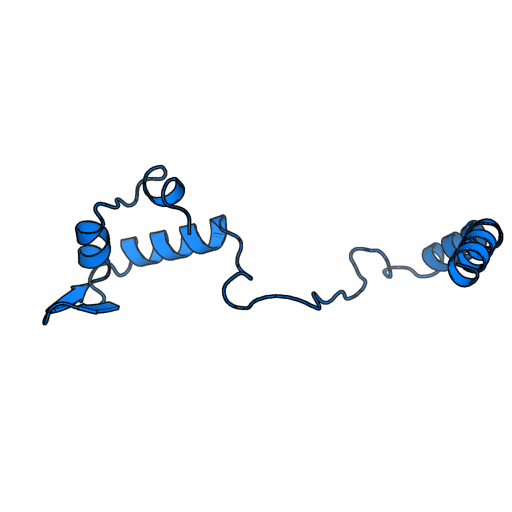chains are omitted to keep the record compact.

Q: What is the amino-acid chain?
A: Primary structure: the covalent order of the twenty standard amino acids along the backbone. Two proteins with the same sequence will (almost always) fold to the same structure; two with 30% identity often share a fold but not the details.

Q: What if only a Cα t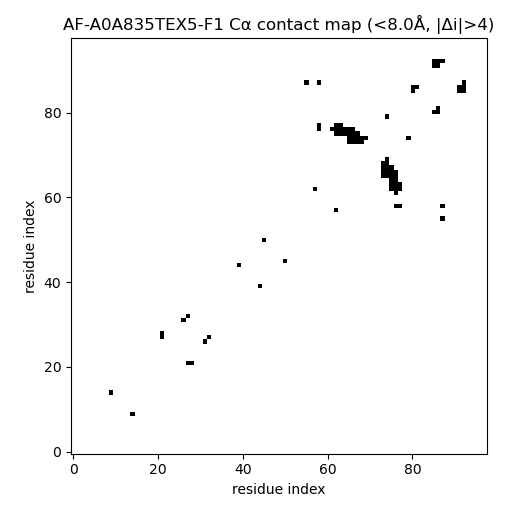race is available?
A: Three-state secondary structure (P-SEA) collapses the eight DSSP classes into helix (a), strand (b), and coil (c). P-SEA assigns these from Cα geometry alone — distances and angles — without requiring backbone oxygens, so it works on any Cα trace.

Q: What family and function is it annotated with?
A: Database cross-references. InterPro integrates a dozen domain/family signature databases into unified entries with residue-range hits. GO terms attach function/process/location labels with evidence codes. CATH codes position the fold in a four-level structural taxonomy. Organism is the NCBI-taxonomy species name.

Q: How confident is the AlphaFold model at each residue?
A: pLDDT is the predicted lDDT-Cα score: AlphaFold's confidence that the local environment of each residue (all inter-atomic distances within 15 Å) is correctly placed. It is a per-residue number between 0 and 100, with higher meaning more reliable.

Q: How mobile is each atom in the crystal?
A: B-factor (Debye–Waller factor) reflects atomic displacement in the crystal lattice. It is an experimental observable (units Å²), not a prediction; low values mean the atom is pinned down, high values mean it moves or is heterogeneous across the crystal.

Q: Which residues are buried vs exposed?
A: SASA measures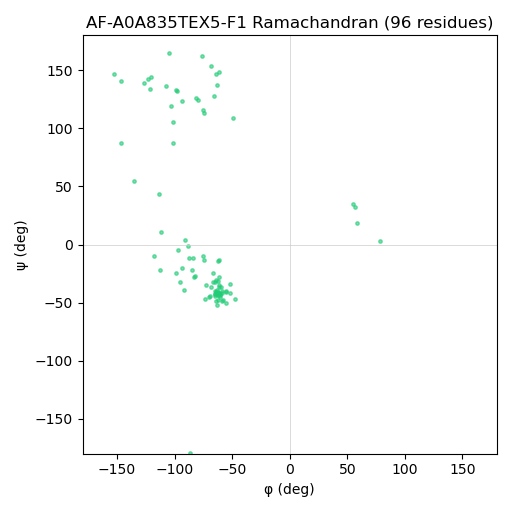 how much of the protein is reachable by solvent. It is computed by rolling a water-sized probe over the atomic surface and summing the exposed area (Å²). Per-residue SASA distinguishes core (buried, low SASA) from surface (exposed, high SASA) residues; total SASA is a whole-molecule size measure.

Q: What do the diagnostic plots show?
A: Plot images: a contact map (which residues are close in 3D, as an N×N binary image), a Ramachandran scatter (backbone torsion angles, revealing secondary-structure composition at a glance), and — for AlphaFold structures — a PAE heatmap (pairwise prediction confidence).

Q: What known structures does this most resemble?
A: The Foldseek neighbor list gives the closest experimentally determined structures in the PDB, ranked by structural alignment. TM-score near 1 means near-identical fold; near 0.3 means only rough topology match. This is how one finds what a novel AlphaFold prediction most resembles in the solved-structure universe.

Q: Are the domains correctly placed relative to each other?
A: Predicted aligned error is AlphaFold's pairwise confidence. Unlike pLDDT (per-residue), PAE is per-residue-pair and captures whether two parts of the structure are correctly placed relative to each other. Units are ångströms of expected positional error.

Q: What do the rendered images show?
A: Structure images are PyMOL renders from six orthogonal camera directions. Cartoon representation draws helices as coils and strands as arrows; sticks shows the backbone as bonds; surface shows the solvent-excluded envelope. Rainbow coloring maps sequence position to hue (blue→red, N→C); chain coloring assigns a distinct color per polypeptide.

Q: What are the backbone torsion angles?
A: φ (phi) and ψ (psi) are the two rotatable backbone dihedrals per residue: φ is the C(i-1)–N–Cα–C torsion, ψ is the N–Cα–C–N(i+1) torsion, both in degrees on (−180°, 180°]. α-helical residues cluster near (−60°, −45°); β-strand residues near (−120°, +130°). A Ramachandran plot is simply a scatter of (φ, ψ) for every residue.